Protein AF-A0A453E7N1-F1 (afdb_monomer_lite)

Structure (mmCIF, N/CA/C/O backbone):
data_AF-A0A453E7N1-F1
#
_entry.id   AF-A0A453E7N1-F1
#
loop_
_atom_site.group_PDB
_atom_site.id
_atom_site.type_symbol
_atom_site.label_atom_id
_atom_site.label_alt_id
_atom_site.label_comp_id
_atom_site.label_asym_id
_atom_site.label_entity_id
_atom_site.label_seq_id
_atom_site.pdbx_PDB_ins_code
_atom_site.Cartn_x
_atom_site.Cartn_y
_atom_site.Cartn_z
_atom_site.occupancy
_atom_site.B_iso_or_equiv
_atom_site.auth_seq_id
_atom_site.auth_comp_id
_atom_site.auth_asym_id
_atom_site.auth_atom_id
_atom_site.pdbx_PDB_model_num
ATOM 1 N N . MET A 1 1 ? -16.397 9.598 -12.034 1.00 58.97 1 MET A N 1
ATOM 2 C CA . MET A 1 1 ? -16.211 9.119 -10.648 1.00 58.97 1 MET A CA 1
ATOM 3 C C . MET A 1 1 ? -14.810 9.488 -10.179 1.00 58.97 1 MET A C 1
ATOM 5 O O . MET A 1 1 ? -13.861 9.262 -10.921 1.00 58.97 1 MET A O 1
ATOM 9 N N . LEU A 1 2 ? -14.670 10.130 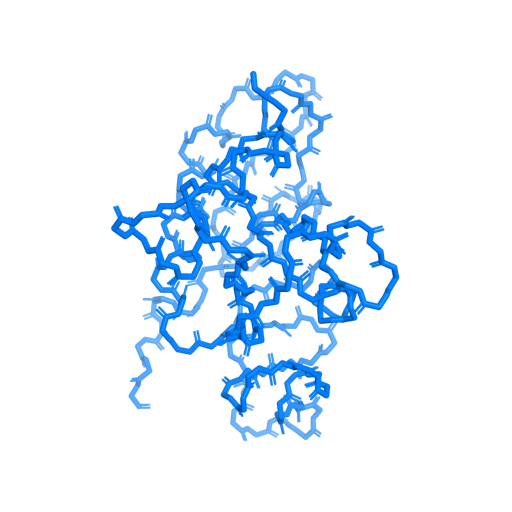-9.016 1.00 87.69 2 LEU A N 1
ATOM 10 C CA . LEU A 1 2 ? -13.357 10.443 -8.435 1.00 87.69 2 LEU A CA 1
ATOM 11 C C . LEU A 1 2 ? -12.747 9.162 -7.842 1.00 87.69 2 LEU A C 1
ATOM 13 O O . LEU A 1 2 ? -13.486 8.343 -7.309 1.00 87.69 2 LEU A O 1
ATOM 17 N N . VAL A 1 3 ? -11.416 9.004 -7.897 1.00 92.06 3 VAL A N 1
ATOM 18 C CA . VAL A 1 3 ? -10.707 7.806 -7.381 1.00 92.06 3 VAL A CA 1
ATOM 19 C C . VAL A 1 3 ? -11.134 7.457 -5.953 1.00 92.06 3 VAL A C 1
ATOM 21 O O . VAL A 1 3 ? -11.360 6.297 -5.654 1.00 92.06 3 VAL A O 1
ATOM 24 N N . TRP A 1 4 ? -11.301 8.456 -5.085 1.00 94.62 4 TRP A N 1
ATOM 25 C CA . TRP A 1 4 ? -11.750 8.249 -3.707 1.00 94.62 4 TRP A CA 1
ATOM 26 C C . TRP A 1 4 ? -13.118 7.579 -3.599 1.00 94.62 4 TRP A C 1
ATOM 28 O O . TRP A 1 4 ? -13.277 6.675 -2.790 1.00 94.62 4 TRP A O 1
ATOM 38 N N . GLU A 1 5 ? -14.082 7.994 -4.419 1.00 95.50 5 GLU A N 1
ATOM 39 C CA . GLU A 1 5 ? -15.422 7.403 -4.400 1.00 95.50 5 GLU A CA 1
ATOM 40 C C . GLU A 1 5 ? -15.390 5.970 -4.925 1.00 95.50 5 GLU A C 1
ATOM 42 O O . GLU A 1 5 ? -16.024 5.096 -4.350 1.00 95.50 5 GLU A O 1
ATOM 47 N N . ALA A 1 6 ? -14.564 5.698 -5.939 1.00 96.00 6 ALA A N 1
ATOM 48 C CA . ALA A 1 6 ? -14.379 4.338 -6.427 1.00 96.00 6 ALA A CA 1
ATOM 49 C C . ALA A 1 6 ? -13.796 3.413 -5.346 1.00 96.00 6 ALA A C 1
ATOM 51 O O . ALA A 1 6 ? -14.310 2.320 -5.154 1.00 96.00 6 ALA A O 1
ATOM 52 N N . LEU A 1 7 ? -12.778 3.858 -4.599 1.00 97.00 7 LEU A N 1
ATOM 53 C CA . LEU A 1 7 ? -12.197 3.063 -3.507 1.00 97.00 7 LEU A CA 1
ATOM 54 C C . LEU A 1 7 ? -13.208 2.794 -2.391 1.00 97.00 7 LEU A C 1
ATOM 56 O O . LEU A 1 7 ? -13.271 1.688 -1.874 1.00 97.00 7 LEU A O 1
ATOM 60 N N . LYS A 1 8 ? -14.048 3.776 -2.047 1.00 97.19 8 LYS A N 1
ATOM 61 C CA . LYS A 1 8 ? -15.108 3.581 -1.047 1.00 97.19 8 LYS A CA 1
ATOM 62 C C . LYS A 1 8 ? -16.114 2.498 -1.447 1.00 97.19 8 LYS A C 1
ATOM 64 O O . LYS A 1 8 ? -16.768 1.955 -0.566 1.00 97.19 8 LYS A O 1
ATOM 69 N N . ILE A 1 9 ? -16.263 2.209 -2.737 1.00 97.38 9 ILE A N 1
ATOM 70 C CA . ILE A 1 9 ? -17.149 1.153 -3.234 1.00 97.38 9 ILE A CA 1
ATOM 71 C C . ILE A 1 9 ? -16.388 -0.165 -3.399 1.00 97.38 9 ILE A C 1
ATOM 73 O O . ILE A 1 9 ? -16.815 -1.185 -2.875 1.00 97.38 9 ILE A O 1
ATOM 77 N N . LEU A 1 10 ? -15.245 -0.146 -4.088 1.00 96.19 10 LEU A N 1
ATOM 78 C CA . LEU A 1 10 ? -14.474 -1.347 -4.435 1.00 96.19 10 LEU A CA 1
ATOM 79 C C . LEU A 1 10 ? -13.805 -2.022 -3.235 1.00 96.19 10 LEU A C 1
ATOM 81 O O . LEU A 1 10 ? -13.545 -3.221 -3.278 1.00 96.19 10 LEU A O 1
ATOM 85 N N . ASP A 1 11 ? -13.500 -1.252 -2.195 1.00 97.69 11 ASP A N 1
ATOM 86 C CA . ASP A 1 11 ? -12.852 -1.727 -0.974 1.00 97.69 11 ASP A CA 1
ATOM 87 C C . ASP A 1 11 ? -13.789 -1.654 0.236 1.00 97.69 11 ASP A C 1
ATOM 89 O O . ASP A 1 11 ? -13.326 -1.645 1.374 1.00 97.69 11 ASP A O 1
ATOM 93 N N . ALA A 1 12 ? -15.104 -1.559 0.014 1.00 98.12 12 ALA A N 1
ATOM 94 C CA . ALA A 1 12 ? -16.083 -1.543 1.092 1.00 98.12 12 ALA A CA 1
ATOM 95 C C . ALA A 1 12 ? -15.956 -2.789 1.987 1.00 98.12 12 ALA A C 1
ATOM 97 O O . ALA A 1 12 ? -15.768 -3.900 1.497 1.00 98.12 12 ALA A O 1
ATOM 98 N N . ALA A 1 13 ? -16.083 -2.599 3.304 1.00 97.25 13 ALA A N 1
ATOM 99 C CA . ALA A 1 13 ? -16.052 -3.702 4.267 1.00 97.25 13 ALA A CA 1
ATOM 100 C C . ALA A 1 13 ? -17.194 -4.715 4.061 1.00 97.25 13 ALA A C 1
ATOM 102 O O . ALA A 1 13 ? -16.974 -5.915 4.204 1.00 97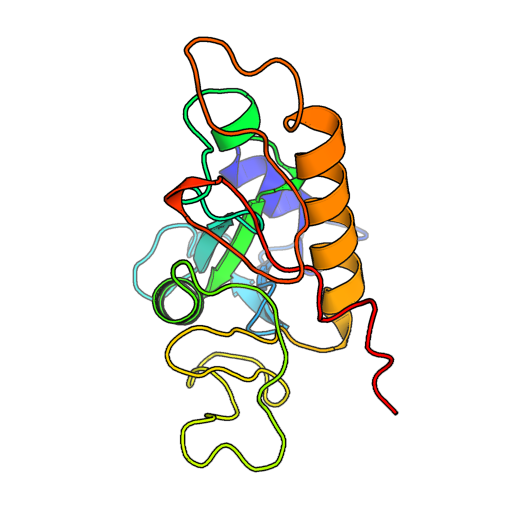.25 13 ALA A O 1
ATOM 103 N N . ASP A 1 14 ? -18.382 -4.239 3.679 1.00 96.75 14 ASP A N 1
ATOM 104 C CA . ASP A 1 14 ? -19.455 -5.072 3.129 1.00 96.75 14 ASP A CA 1
ATOM 105 C C . ASP A 1 14 ? -19.388 -5.022 1.596 1.00 96.75 14 ASP A C 1
ATOM 107 O O . ASP A 1 14 ? -19.764 -4.021 0.979 1.00 96.75 14 ASP A O 1
ATOM 111 N N . ALA A 1 15 ? -18.869 -6.092 0.993 1.00 93.31 15 ALA A N 1
ATOM 112 C CA . ALA A 1 15 ? -18.733 -6.213 -0.456 1.00 93.31 15 ALA A CA 1
ATOM 113 C C . ALA A 1 15 ? -20.068 -6.501 -1.168 1.00 93.31 15 ALA A C 1
ATOM 115 O O . ALA A 1 15 ? -20.183 -6.210 -2.360 1.00 93.31 15 ALA A O 1
ATOM 116 N N . ASP A 1 16 ? -21.068 -7.032 -0.457 1.00 96.75 16 ASP A N 1
ATOM 117 C CA . ASP A 1 16 ? -22.394 -7.323 -1.012 1.00 96.75 16 ASP A CA 1
ATOM 118 C C . ASP A 1 16 ? -23.258 -6.050 -1.060 1.00 96.75 16 ASP A C 1
ATOM 120 O O . ASP A 1 16 ? -24.062 -5.867 -1.977 1.00 96.75 16 ASP A O 1
ATOM 124 N N . HIS A 1 17 ? -23.042 -5.122 -0.118 1.00 95.81 17 HIS A N 1
ATOM 125 C CA . HIS A 1 17 ? -23.736 -3.829 -0.046 1.00 95.81 17 HIS A CA 1
ATOM 126 C C . HIS A 1 17 ? -22.758 -2.643 0.077 1.00 95.81 17 HIS A C 1
ATOM 128 O O . HIS A 1 17 ? -22.792 -1.882 1.053 1.00 95.81 17 HIS A O 1
ATOM 134 N N . PRO A 1 18 ? -21.910 -2.401 -0.938 1.00 95.88 18 PRO A N 1
ATOM 135 C CA . PRO A 1 18 ? -20.794 -1.461 -0.830 1.00 95.88 18 PRO A CA 1
ATOM 136 C C . PRO A 1 18 ? -21.224 -0.001 -0.643 1.00 95.88 18 PRO A C 1
ATOM 138 O O . PRO A 1 18 ? -20.530 0.770 0.022 1.00 95.88 18 PRO A O 1
ATOM 141 N N . GLU A 1 19 ? -22.381 0.381 -1.188 1.00 94.62 19 GLU A N 1
ATOM 142 C CA . GLU A 1 19 ? -22.991 1.710 -1.022 1.00 94.62 19 GLU A CA 1
ATOM 143 C C . GLU A 1 19 ? -23.483 1.939 0.419 1.00 94.62 19 GLU A C 1
ATOM 145 O O . GLU A 1 19 ? -23.394 3.052 0.936 1.00 94.62 19 GLU A O 1
ATOM 150 N N . ALA A 1 20 ? -23.964 0.881 1.086 1.00 94.81 20 ALA A N 1
ATOM 151 C CA . ALA A 1 20 ? -24.470 0.941 2.457 1.00 94.81 20 ALA A CA 1
ATOM 152 C C . ALA A 1 20 ? -23.350 0.841 3.506 1.00 94.81 20 ALA A C 1
ATOM 154 O O . ALA A 1 20 ? -23.506 1.347 4.618 1.00 94.81 20 ALA A O 1
ATOM 155 N N . SER A 1 21 ? -22.212 0.230 3.156 1.00 96.62 21 SER A N 1
ATOM 156 C CA . SER A 1 21 ? -21.042 0.158 4.033 1.00 96.62 21 SER A CA 1
ATOM 157 C C . SER A 1 21 ? -20.549 1.556 4.420 1.00 96.62 21 SER A C 1
ATOM 159 O O . SER A 1 21 ? -20.335 2.416 3.561 1.00 96.62 21 SER A O 1
ATOM 161 N N . SER A 1 22 ? -20.282 1.785 5.704 1.00 97.75 22 SER A N 1
ATOM 162 C CA . SER A 1 22 ? -19.654 3.018 6.199 1.00 97.75 22 SER A CA 1
ATOM 163 C C . SER A 1 22 ? -18.123 2.939 6.231 1.00 97.75 22 SER A C 1
ATOM 165 O O . SER A 1 22 ? -17.466 3.954 6.480 1.00 97.75 22 SER A O 1
ATOM 167 N N . GLU A 1 23 ? -17.549 1.772 5.932 1.00 98.56 23 GLU A N 1
ATOM 168 C CA . GLU A 1 23 ? -16.130 1.462 6.107 1.00 98.56 23 GLU A CA 1
ATOM 169 C C . GLU A 1 23 ? -15.489 0.895 4.834 1.00 98.56 23 GLU A C 1
ATOM 171 O O . GLU A 1 23 ? -16.177 0.387 3.940 1.00 98.56 23 GLU A O 1
ATOM 176 N N . VAL A 1 24 ? -14.160 0.986 4.769 1.00 98.50 24 VAL A N 1
ATOM 177 C CA . VAL A 1 24 ? -13.306 0.311 3.781 1.00 98.50 24 VAL A CA 1
ATOM 178 C C . VAL A 1 24 ? -12.305 -0.608 4.473 1.00 98.50 24 VAL A C 1
ATOM 180 O O . VAL A 1 24 ? -11.939 -0.348 5.617 1.00 98.50 24 VAL A O 1
ATOM 183 N N . ILE A 1 25 ? -11.826 -1.641 3.779 1.00 98.44 25 ILE A N 1
ATOM 184 C CA . ILE A 1 25 ? -10.740 -2.506 4.254 1.00 98.44 25 ILE A CA 1
ATOM 185 C C . ILE A 1 25 ? -9.399 -1.984 3.747 1.00 98.44 25 ILE A C 1
ATOM 187 O O . ILE A 1 25 ? -9.140 -1.957 2.548 1.00 98.44 25 ILE A O 1
ATOM 191 N N . GLU A 1 26 ? -8.512 -1.604 4.660 1.00 98.56 26 GLU A N 1
ATOM 192 C CA . GLU A 1 26 ? -7.154 -1.169 4.324 1.00 98.56 26 GLU A CA 1
ATOM 193 C C . GLU A 1 26 ? -6.261 -2.349 3.899 1.00 98.56 26 GLU A C 1
ATOM 195 O O . GLU A 1 26 ? -6.171 -3.375 4.579 1.00 98.56 26 GLU A O 1
ATOM 200 N N . ILE A 1 27 ? -5.507 -2.194 2.808 1.00 98.56 27 ILE A N 1
ATOM 201 C CA . ILE A 1 27 ? -4.759 -3.304 2.198 1.00 98.56 27 ILE A CA 1
ATOM 202 C C . ILE A 1 27 ? -3.650 -3.889 3.088 1.00 98.56 27 ILE A C 1
ATOM 204 O O . ILE A 1 27 ? -3.395 -5.087 3.030 1.00 98.56 27 ILE A O 1
ATOM 208 N N . TYR A 1 28 ? -2.990 -3.087 3.927 1.00 98.44 28 TYR A N 1
ATOM 209 C CA . TYR A 1 28 ? -1.850 -3.558 4.732 1.00 98.44 28 TYR A CA 1
ATOM 210 C C . TYR A 1 28 ? -2.157 -3.759 6.217 1.00 98.44 28 TYR A C 1
ATOM 212 O O . TYR A 1 28 ? -1.525 -4.601 6.852 1.00 98.44 28 TYR A O 1
ATOM 220 N N . SER A 1 29 ? -3.094 -2.995 6.785 1.00 98.12 29 SER A N 1
ATOM 221 C CA . SER A 1 29 ? -3.540 -3.187 8.173 1.00 98.12 29 SER A CA 1
ATOM 222 C C . SER A 1 29 ? -4.624 -4.261 8.271 1.00 98.12 29 SER A C 1
ATOM 224 O O . SER A 1 29 ? -4.737 -4.920 9.300 1.00 98.12 29 SER A O 1
ATOM 226 N N . GLN A 1 30 ? -5.396 -4.444 7.190 1.00 97.94 30 GLN A N 1
ATOM 227 C CA . GLN A 1 30 ? -6.493 -5.406 7.084 1.00 97.94 30 GLN A CA 1
ATOM 228 C C . GLN A 1 30 ? -7.611 -5.136 8.093 1.00 97.94 30 GLN A C 1
ATOM 230 O O . GLN A 1 30 ? -8.328 -6.038 8.520 1.00 97.94 30 GLN A O 1
ATOM 235 N N . ARG A 1 31 ? -7.762 -3.860 8.458 1.00 97.69 31 ARG A N 1
ATOM 236 C CA . ARG A 1 31 ? -8.821 -3.355 9.327 1.00 97.69 31 ARG A CA 1
ATOM 237 C C . ARG A 1 31 ? -9.897 -2.666 8.499 1.00 97.69 31 ARG A C 1
ATOM 239 O O . ARG A 1 31 ? -9.590 -2.015 7.498 1.00 97.69 31 ARG A O 1
ATOM 246 N N . ALA A 1 32 ? -11.135 -2.776 8.970 1.00 98.12 32 ALA A N 1
ATOM 247 C CA . ALA A 1 32 ? -12.213 -1.894 8.558 1.00 98.12 32 ALA A CA 1
ATOM 248 C C . ALA A 1 32 ? -11.999 -0.513 9.188 1.00 98.12 32 ALA A C 1
ATOM 250 O O . ALA A 1 32 ? -11.734 -0.405 10.387 1.00 98.12 32 ALA A O 1
ATOM 251 N N . VAL A 1 33 ? -12.058 0.530 8.364 1.00 98.12 33 VAL A N 1
ATOM 252 C CA . VAL A 1 33 ? -11.917 1.921 8.800 1.00 98.12 33 VAL A CA 1
ATOM 253 C C . VAL A 1 33 ? -12.993 2.799 8.169 1.00 98.12 33 VAL A C 1
ATOM 255 O O . VAL A 1 33 ? -13.346 2.595 7.002 1.00 98.12 33 VAL A O 1
ATOM 258 N N . PRO A 1 34 ? -13.500 3.826 8.874 1.00 98.25 34 PRO A N 1
ATOM 259 C CA . PRO A 1 34 ? -14.544 4.684 8.333 1.00 98.25 34 PRO A CA 1
ATOM 260 C C . PRO A 1 34 ? -14.150 5.374 7.019 1.00 98.25 34 PRO A C 1
ATOM 262 O O . PRO A 1 34 ? -13.097 6.009 6.899 1.00 98.25 34 PRO A O 1
ATOM 265 N N . LYS A 1 35 ? -15.064 5.364 6.041 1.00 97.81 35 LYS A N 1
ATOM 266 C CA . LYS A 1 35 ? -14.935 6.084 4.758 1.00 97.81 35 LYS A CA 1
ATOM 267 C C . LYS A 1 35 ? -14.686 7.582 4.947 1.00 97.81 35 LYS A C 1
ATOM 269 O O . LYS A 1 35 ? -14.052 8.214 4.103 1.00 97.81 35 LYS A O 1
ATOM 274 N N . LEU A 1 36 ? -15.180 8.151 6.050 1.00 97.25 36 LEU A N 1
ATOM 275 C CA . LEU A 1 36 ? -15.035 9.572 6.381 1.00 97.25 36 LEU A CA 1
ATOM 276 C C . LEU A 1 36 ? -13.592 9.973 6.742 1.00 97.25 36 LEU A C 1
ATOM 278 O O . LEU A 1 36 ? -13.261 11.157 6.684 1.00 97.25 36 LEU A O 1
ATOM 282 N N . LEU A 1 37 ? -12.737 9.003 7.087 1.00 98.00 37 LEU A N 1
ATOM 283 C CA . LEU A 1 37 ? -11.326 9.230 7.409 1.00 98.00 37 LEU A CA 1
ATOM 284 C C . LEU A 1 37 ? -10.424 9.279 6.162 1.00 98.00 37 LEU A C 1
ATOM 286 O O . LEU A 1 37 ? -9.210 9.439 6.282 1.00 98.00 37 LEU A O 1
ATOM 290 N N . ALA A 1 38 ? -11.000 9.192 4.959 1.00 97.69 38 ALA A N 1
ATOM 291 C CA . ALA A 1 38 ? -10.271 9.316 3.703 1.00 97.69 38 ALA A CA 1
ATOM 292 C C . ALA A 1 38 ? -9.456 10.622 3.639 1.00 97.69 38 ALA A C 1
ATOM 294 O O . ALA A 1 38 ? -9.998 11.726 3.733 1.00 97.69 38 ALA A O 1
ATOM 295 N N . GLY A 1 39 ? -8.144 10.499 3.443 1.00 96.62 39 GLY A N 1
ATOM 296 C CA . GLY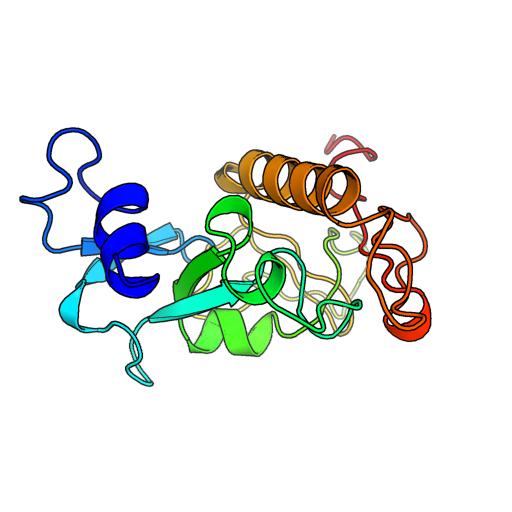 A 1 39 ? -7.210 11.620 3.327 1.00 96.62 39 GLY A CA 1
ATOM 297 C C . GLY A 1 39 ? -6.894 12.337 4.642 1.00 96.62 39 GLY A C 1
ATOM 298 O O . GLY A 1 39 ? -6.231 13.376 4.603 1.00 96.62 39 GLY A O 1
ATOM 299 N N . LYS A 1 40 ? -7.352 11.824 5.790 1.00 96.50 40 LYS A N 1
ATOM 300 C CA . LYS A 1 40 ? -7.012 12.364 7.112 1.00 96.50 40 LYS A CA 1
ATOM 301 C C . LYS A 1 40 ? -5.644 11.837 7.582 1.00 96.50 40 LYS A C 1
ATOM 303 O O . LYS A 1 40 ? -5.293 10.712 7.227 1.00 96.50 40 LYS A O 1
ATOM 308 N N . PRO A 1 41 ? -4.869 12.614 8.367 1.00 91.88 41 PRO A N 1
ATOM 309 C CA . PRO A 1 41 ? -3.561 12.177 8.870 1.00 91.88 41 PRO A CA 1
ATOM 310 C C . PRO A 1 41 ? -3.604 10.915 9.742 1.00 91.88 41 PRO A C 1
ATOM 312 O O . PRO A 1 41 ? -2.691 10.104 9.684 1.00 91.88 41 PRO A O 1
ATOM 315 N N . ASP A 1 42 ? -4.663 10.759 10.531 1.00 91.44 42 ASP A N 1
ATOM 316 C CA . ASP A 1 42 ? -4.963 9.621 11.408 1.00 91.44 42 ASP A CA 1
ATOM 317 C C . ASP A 1 42 ? -5.902 8.593 10.751 1.00 91.44 42 ASP A C 1
ATOM 319 O O . ASP A 1 42 ? -6.424 7.701 11.413 1.00 91.44 42 ASP A O 1
ATOM 323 N N . GLY A 1 43 ? -6.147 8.753 9.451 1.00 97.56 43 GLY A N 1
ATOM 324 C CA . GLY A 1 43 ? -7.028 7.907 8.666 1.00 97.56 43 GLY A CA 1
ATOM 325 C C . GLY A 1 43 ? -6.275 7.096 7.625 1.00 97.56 43 GLY A C 1
ATOM 326 O O . GLY A 1 43 ? -5.149 6.643 7.827 1.00 97.56 43 GLY A O 1
ATOM 327 N N . TRP A 1 44 ? -6.904 6.970 6.461 1.00 98.31 44 TRP A N 1
ATOM 328 C CA . TRP A 1 44 ? -6.370 6.210 5.341 1.00 98.31 44 TRP A CA 1
ATOM 329 C C . TRP A 1 44 ? -6.145 7.090 4.122 1.00 98.31 44 TRP A C 1
ATOM 331 O O . TRP A 1 44 ? -6.833 8.088 3.890 1.00 98.31 44 TRP A O 1
ATOM 341 N N . ASN A 1 45 ? -5.176 6.715 3.300 1.00 97.44 45 ASN A N 1
ATOM 342 C CA . ASN A 1 45 ? -4.872 7.387 2.052 1.00 97.44 45 ASN A CA 1
ATOM 343 C C . ASN A 1 45 ? -4.787 6.394 0.883 1.00 97.44 45 ASN A C 1
ATOM 345 O O . ASN A 1 45 ? -5.079 5.207 1.011 1.00 97.44 45 ASN A O 1
ATOM 349 N N . ARG A 1 46 ? -4.467 6.923 -0.299 1.00 96.75 46 ARG A N 1
ATOM 350 C CA . ARG A 1 46 ? -4.330 6.139 -1.528 1.00 96.75 46 ARG A CA 1
ATOM 351 C C . ARG A 1 46 ? -2.920 5.578 -1.601 1.00 96.75 46 ARG A C 1
ATOM 353 O O . ARG A 1 46 ? -1.979 6.345 -1.801 1.00 96.75 46 ARG A O 1
ATOM 360 N N . GLU A 1 47 ? -2.801 4.270 -1.466 1.00 97.31 47 GLU A N 1
ATOM 361 C CA . GLU A 1 47 ? -1.571 3.540 -1.728 1.00 97.31 47 GLU A CA 1
ATOM 362 C C . GLU A 1 47 ? -1.448 3.233 -3.221 1.00 97.31 47 GLU A C 1
ATOM 364 O O . GLU A 1 47 ? -2.411 2.793 -3.844 1.00 97.31 47 GLU A O 1
ATOM 369 N N . HIS A 1 48 ? -0.258 3.450 -3.779 1.00 95.94 48 HIS A N 1
ATOM 370 C CA . HIS A 1 48 ? 0.109 3.050 -5.136 1.00 95.94 48 HIS A CA 1
ATOM 371 C C . HIS A 1 48 ? 0.909 1.750 -5.067 1.00 95.94 48 HIS A C 1
ATOM 373 O O . HIS A 1 48 ? 2.093 1.768 -4.717 1.00 95.94 48 HIS A O 1
ATOM 379 N N . LEU A 1 49 ? 0.289 0.625 -5.432 1.00 96.00 49 LEU A N 1
ATOM 380 C CA . LEU A 1 49 ? 0.925 -0.694 -5.319 1.00 96.00 49 LEU A CA 1
ATOM 381 C C . LEU A 1 49 ? 2.201 -0.775 -6.154 1.00 96.00 49 LEU A C 1
ATOM 383 O O . LEU A 1 49 ? 3.259 -1.126 -5.644 1.00 96.00 49 LEU A O 1
ATOM 387 N N . TRP A 1 50 ? 2.155 -0.313 -7.395 1.00 93.88 50 TRP A N 1
ATOM 388 C CA . TRP A 1 50 ? 3.333 0.107 -8.137 1.00 93.88 50 TRP A CA 1
ATOM 389 C C . TRP A 1 50 ? 3.734 1.519 -7.691 1.00 93.88 50 TRP A C 1
ATOM 391 O O . TRP A 1 50 ? 3.026 2.477 -8.035 1.00 93.88 50 TRP A O 1
ATOM 401 N N . PRO A 1 51 ? 4.847 1.708 -6.955 1.00 92.06 51 PRO A N 1
ATOM 402 C CA . PRO A 1 51 ? 5.167 3.013 -6.401 1.00 92.06 51 PRO A CA 1
ATOM 403 C C . PRO A 1 51 ? 5.486 4.013 -7.509 1.00 92.06 51 PRO A C 1
ATOM 405 O O . PRO A 1 51 ? 6.201 3.720 -8.470 1.00 92.06 51 PRO A O 1
ATOM 408 N N . ARG A 1 52 ? 5.010 5.249 -7.345 1.00 89.56 52 ARG A N 1
ATOM 409 C CA . ARG A 1 52 ? 5.163 6.302 -8.361 1.00 89.56 52 ARG A CA 1
ATOM 410 C C . ARG A 1 52 ? 6.613 6.578 -8.750 1.00 89.56 52 ARG A C 1
ATOM 412 O O . ARG A 1 52 ? 6.881 6.911 -9.901 1.00 89.56 52 ARG A O 1
ATOM 419 N N . SER A 1 53 ? 7.540 6.426 -7.805 1.00 88.62 53 SER A N 1
ATOM 420 C CA . SER A 1 53 ? 8.972 6.626 -8.041 1.00 88.62 53 SER A CA 1
ATOM 421 C C . SER A 1 53 ? 9.549 5.668 -9.085 1.00 88.62 53 SER A C 1
ATOM 423 O O . SER A 1 53 ? 10.532 6.019 -9.724 1.00 88.62 53 SER A O 1
ATOM 425 N N . TYR A 1 54 ? 8.930 4.506 -9.311 1.00 88.00 54 TYR A N 1
ATOM 426 C CA . TYR A 1 54 ? 9.362 3.517 -10.304 1.00 88.00 54 TYR A CA 1
ATOM 427 C C . TYR A 1 54 ? 8.761 3.809 -11.680 1.00 88.00 54 TYR A C 1
ATOM 429 O O . TYR A 1 54 ? 8.207 2.929 -12.325 1.00 88.00 54 TYR A O 1
ATOM 437 N N . GLY A 1 55 ? 8.834 5.063 -12.128 1.00 84.31 55 GLY A N 1
ATOM 438 C CA . GLY A 1 55 ? 8.524 5.415 -13.514 1.00 84.31 55 GLY A CA 1
ATOM 439 C C . GLY A 1 55 ? 7.075 5.796 -13.828 1.00 84.31 55 GLY A C 1
ATOM 440 O O . GLY A 1 55 ? 6.792 6.082 -14.987 1.00 84.31 55 GLY A O 1
ATOM 441 N N . LEU A 1 56 ? 6.157 5.891 -12.854 1.00 84.81 56 LEU A N 1
ATOM 442 C CA . LEU A 1 56 ? 4.798 6.387 -13.134 1.00 84.81 56 LEU A CA 1
ATOM 443 C C . LEU A 1 56 ? 4.796 7.916 -13.260 1.00 84.81 56 LEU A C 1
ATOM 445 O O . LEU A 1 56 ? 4.812 8.637 -12.260 1.00 84.81 56 LEU A O 1
ATOM 449 N N . LYS A 1 57 ? 4.757 8.426 -14.497 1.00 77.75 57 LYS A N 1
ATOM 450 C CA . LYS A 1 57 ? 4.893 9.871 -14.761 1.00 77.75 57 LYS A CA 1
ATOM 451 C C . LYS A 1 57 ? 3.597 10.598 -15.127 1.00 77.75 57 LYS A C 1
ATOM 453 O O . LYS A 1 57 ? 3.505 11.800 -14.886 1.00 77.75 57 LYS A O 1
ATOM 458 N N . ARG A 1 58 ? 2.601 9.932 -15.722 1.00 76.56 58 ARG A N 1
ATOM 459 C CA . ARG A 1 58 ? 1.400 10.599 -16.269 1.00 76.56 58 ARG A CA 1
ATOM 460 C C . ARG A 1 58 ? 0.121 9.795 -16.060 1.00 76.56 58 ARG A C 1
ATOM 462 O O . ARG A 1 58 ? 0.147 8.618 -15.732 1.00 76.56 58 ARG A O 1
ATOM 469 N N . ARG A 1 59 ? -1.026 10.449 -16.253 1.00 78.75 59 ARG A N 1
ATOM 470 C CA . ARG A 1 59 ? -2.306 9.745 -16.405 1.00 78.75 59 ARG A CA 1
ATOM 471 C C . ARG A 1 59 ? -2.304 8.945 -17.723 1.00 78.75 59 ARG A C 1
ATOM 473 O O . ARG A 1 59 ? -1.675 9.404 -18.676 1.00 78.75 59 ARG A O 1
ATOM 480 N N . PRO A 1 60 ? -2.996 7.793 -17.788 1.00 84.56 60 PRO A N 1
ATOM 481 C CA . PRO A 1 60 ? -3.902 7.266 -16.761 1.00 84.56 60 PRO A CA 1
ATOM 482 C C . PRO A 1 60 ? -3.220 6.497 -15.615 1.00 84.56 60 PRO A C 1
ATOM 484 O O . PRO A 1 60 ? -3.836 6.370 -14.561 1.00 84.56 60 PRO A O 1
ATOM 487 N N . SER A 1 61 ? -1.945 6.105 -15.740 1.00 84.19 61 SER A N 1
ATOM 488 C CA . SER A 1 61 ? -1.273 5.197 -14.788 1.00 84.19 61 SER A CA 1
ATOM 489 C C . SER A 1 61 ? -1.202 5.702 -13.338 1.00 84.19 61 SER A C 1
ATOM 491 O O . SER A 1 61 ? -1.245 4.914 -12.397 1.00 84.19 61 SER A O 1
ATOM 493 N N . LEU A 1 62 ? -1.163 7.022 -13.128 1.00 87.19 62 LEU A N 1
ATOM 494 C CA . LEU A 1 62 ? -1.197 7.631 -11.788 1.00 87.19 62 LEU A CA 1
ATOM 495 C C . LEU A 1 62 ? -2.541 7.494 -11.053 1.00 87.19 62 LEU A C 1
ATOM 497 O O . LEU A 1 62 ? -2.595 7.700 -9.839 1.00 87.19 62 LEU A O 1
ATOM 501 N N . THR A 1 63 ? -3.624 7.241 -11.781 1.00 91.12 63 THR A N 1
ATOM 502 C CA . THR A 1 63 ? -5.001 7.227 -11.261 1.00 91.12 63 THR A CA 1
ATOM 503 C C . THR A 1 63 ? -5.739 5.928 -11.578 1.00 91.12 63 THR A C 1
ATOM 505 O O . THR A 1 63 ? -6.950 5.873 -11.387 1.00 91.12 63 THR A O 1
ATOM 508 N N . ASP A 1 64 ? -5.032 4.918 -12.084 1.00 93.50 64 ASP A N 1
ATOM 509 C CA . ASP A 1 64 ? -5.603 3.620 -12.428 1.00 93.50 64 ASP A CA 1
ATOM 510 C C . ASP A 1 64 ? -6.006 2.859 -11.157 1.00 93.50 64 ASP A C 1
ATOM 512 O O . ASP A 1 64 ? -5.187 2.654 -10.260 1.00 93.50 64 ASP A O 1
ATOM 516 N N . LEU A 1 65 ? -7.277 2.463 -11.072 1.00 95.44 65 LEU A N 1
ATOM 517 C CA . LEU A 1 65 ? -7.842 1.800 -9.896 1.00 95.44 65 LEU A CA 1
ATOM 518 C C . LEU A 1 65 ? -7.269 0.399 -9.676 1.00 95.44 65 LEU A C 1
ATOM 520 O O . LEU A 1 65 ? -7.235 -0.052 -8.538 1.00 95.44 65 LEU A O 1
ATOM 524 N N . HIS A 1 66 ? -6.722 -0.251 -10.707 1.00 94.94 66 HIS A N 1
ATOM 525 C CA . HIS A 1 66 ? -5.994 -1.510 -10.525 1.00 94.94 66 HIS A CA 1
ATOM 526 C C . HIS A 1 66 ? -4.693 -1.339 -9.732 1.00 94.94 66 HIS A C 1
ATOM 528 O O . HIS A 1 66 ? -4.131 -2.326 -9.260 1.00 94.94 66 HIS A O 1
ATOM 534 N N . ASN A 1 67 ? -4.209 -0.105 -9.574 1.00 95.69 67 ASN A N 1
ATOM 535 C CA . ASN A 1 67 ? -2.971 0.214 -8.871 1.00 95.69 67 ASN A CA 1
ATOM 536 C C . ASN A 1 67 ? -3.184 0.965 -7.552 1.00 95.69 67 ASN A C 1
ATOM 538 O O . ASN A 1 67 ? -2.203 1.320 -6.897 1.00 95.69 67 ASN A O 1
ATOM 542 N N . ILE A 1 68 ? -4.431 1.274 -7.189 1.00 97.12 68 ILE A N 1
ATOM 543 C CA . ILE A 1 68 ? -4.730 2.122 -6.037 1.00 97.12 68 ILE A CA 1
ATOM 544 C C . ILE A 1 68 ? -5.585 1.361 -5.040 1.00 97.12 68 ILE A C 1
ATOM 546 O O . ILE A 1 68 ? -6.626 0.827 -5.403 1.00 97.12 68 ILE A O 1
ATOM 550 N N . ARG A 1 69 ? -5.160 1.356 -3.775 1.00 98.06 69 ARG A N 1
ATOM 551 C CA . ARG A 1 69 ? -5.900 0.739 -2.667 1.00 98.06 69 ARG A CA 1
ATOM 552 C C . ARG A 1 69 ? -5.923 1.664 -1.447 1.00 98.06 69 ARG A C 1
ATOM 554 O O . ARG A 1 69 ? -5.031 2.508 -1.319 1.00 98.06 69 ARG A O 1
ATOM 561 N N . PRO A 1 70 ? -6.932 1.567 -0.568 1.00 98.31 70 PRO A N 1
ATOM 562 C CA . PRO A 1 70 ? -6.906 2.252 0.718 1.00 98.31 70 PRO A CA 1
ATOM 563 C C . PRO A 1 70 ? -5.821 1.643 1.615 1.00 98.31 70 PRO A C 1
ATOM 565 O O . PRO A 1 70 ? -5.698 0.424 1.718 1.00 98.31 70 PRO A O 1
ATOM 568 N N . ALA A 1 71 ? -5.037 2.480 2.282 1.00 98.56 71 ALA A N 1
ATOM 569 C CA . ALA A 1 71 ? -4.071 2.051 3.288 1.00 98.56 71 ALA A CA 1
ATOM 570 C C . ALA A 1 71 ? -4.040 3.049 4.443 1.00 98.56 71 ALA A C 1
ATOM 572 O O . ALA A 1 71 ? -4.161 4.252 4.204 1.00 98.56 71 ALA A O 1
ATOM 573 N N . ASP A 1 72 ? -3.821 2.557 5.662 1.00 98.69 72 ASP A N 1
ATOM 574 C CA . ASP A 1 72 ? -3.526 3.403 6.822 1.00 98.69 72 ASP A CA 1
ATOM 575 C C . ASP A 1 72 ? -2.395 4.379 6.463 1.00 98.69 72 ASP A C 1
ATOM 577 O O . ASP A 1 72 ? -1.388 3.989 5.856 1.00 98.69 72 ASP A O 1
ATOM 581 N N . ALA A 1 73 ? -2.570 5.659 6.790 1.00 98.38 73 ALA A N 1
ATOM 582 C CA . ALA A 1 73 ? -1.650 6.704 6.362 1.00 98.38 73 ALA A CA 1
ATOM 583 C C . ALA A 1 73 ? -0.219 6.504 6.902 1.00 98.38 73 ALA A C 1
ATOM 585 O O . ALA A 1 73 ? 0.747 6.781 6.180 1.00 98.38 73 ALA A O 1
ATOM 586 N N . ASN A 1 74 ? -0.070 5.978 8.124 1.00 97.94 74 ASN A N 1
ATOM 587 C CA . ASN A 1 74 ? 1.226 5.689 8.740 1.00 97.94 74 ASN A CA 1
ATOM 588 C C . ASN A 1 74 ? 1.865 4.450 8.118 1.00 97.94 74 ASN A C 1
ATOM 590 O O . ASN A 1 74 ? 3.061 4.455 7.811 1.00 97.94 74 ASN A O 1
ATOM 594 N N . VAL A 1 75 ? 1.067 3.408 7.873 1.00 98.25 75 VAL A N 1
ATOM 595 C CA . VAL A 1 75 ? 1.543 2.184 7.216 1.00 98.25 75 VAL A CA 1
ATOM 596 C C . VAL A 1 75 ? 1.994 2.482 5.787 1.00 98.25 75 VAL A C 1
ATOM 598 O O . VAL A 1 75 ? 3.076 2.050 5.391 1.00 98.25 75 VAL A O 1
ATOM 601 N N . ASN A 1 76 ? 1.230 3.278 5.034 1.00 98.19 76 ASN A N 1
ATOM 602 C CA . ASN A 1 76 ? 1.609 3.698 3.686 1.00 98.19 76 ASN A CA 1
ATOM 603 C C . ASN A 1 76 ? 2.908 4.525 3.697 1.00 98.19 76 ASN A C 1
ATOM 605 O O . ASN A 1 76 ? 3.834 4.257 2.932 1.00 98.19 76 ASN A O 1
ATOM 609 N N . SER A 1 77 ? 3.030 5.476 4.628 1.00 97.06 77 SER A N 1
ATOM 610 C CA . SER A 1 77 ? 4.268 6.244 4.812 1.00 97.06 77 SER A CA 1
ATOM 611 C C . SER A 1 77 ? 5.475 5.337 5.110 1.00 97.06 77 SER A C 1
ATOM 613 O O . SER A 1 77 ? 6.531 5.487 4.496 1.00 97.06 77 SER A O 1
ATOM 615 N N . SER A 1 78 ? 5.305 4.338 5.989 1.00 96.69 78 SER A N 1
ATOM 616 C CA . SER A 1 78 ? 6.341 3.346 6.325 1.00 96.69 78 SER A CA 1
ATOM 617 C C . SER A 1 78 ? 6.720 2.444 5.143 1.00 96.69 78 SER A C 1
ATOM 619 O O . SER A 1 78 ? 7.898 2.106 4.968 1.00 96.69 78 SER A O 1
ATOM 621 N N . ARG A 1 79 ? 5.740 2.056 4.316 1.00 96.88 79 ARG A N 1
ATOM 622 C CA . ARG A 1 79 ? 5.961 1.288 3.083 1.00 96.88 79 ARG A CA 1
ATOM 623 C C . ARG A 1 79 ? 6.785 2.103 2.091 1.00 96.88 79 ARG A C 1
ATOM 625 O O . ARG A 1 79 ? 7.745 1.585 1.518 1.00 96.88 79 ARG A O 1
ATOM 632 N N . GLY A 1 80 ? 6.428 3.372 1.895 1.00 95.81 80 GLY A N 1
ATOM 633 C CA . GLY A 1 80 ? 7.143 4.301 1.028 1.00 95.81 80 GLY A CA 1
ATOM 634 C C . GLY A 1 80 ? 7.294 3.772 -0.401 1.00 95.81 80 GLY A C 1
ATOM 635 O O . GLY A 1 80 ? 6.317 3.528 -1.102 1.00 95.81 80 GLY A O 1
ATOM 636 N N . ASN A 1 81 ? 8.538 3.600 -0.844 1.00 94.06 81 ASN A N 1
ATOM 637 C CA . ASN A 1 81 ? 8.890 3.070 -2.165 1.00 94.06 81 ASN A CA 1
ATOM 638 C C . ASN A 1 81 ? 9.662 1.740 -2.090 1.00 94.06 81 ASN A C 1
ATOM 640 O O . ASN A 1 81 ? 10.363 1.374 -3.039 1.00 94.06 81 ASN A O 1
ATOM 644 N N . LYS A 1 82 ? 9.565 1.036 -0.961 1.00 93.56 82 LYS A N 1
ATOM 645 C CA . LYS A 1 82 ? 10.198 -0.269 -0.776 1.00 93.56 82 LYS A CA 1
ATOM 646 C C . LYS A 1 82 ? 9.652 -1.263 -1.793 1.00 93.56 82 LYS A C 1
ATOM 648 O O . LYS A 1 82 ? 8.457 -1.260 -2.102 1.00 93.56 82 LYS A O 1
ATOM 653 N N . TYR A 1 83 ? 10.533 -2.100 -2.323 1.00 90.56 83 TYR A N 1
ATOM 654 C CA . TYR A 1 83 ? 10.127 -3.142 -3.253 1.00 90.56 83 TYR A CA 1
ATOM 655 C C . TYR A 1 83 ? 9.514 -4.319 -2.495 1.00 90.56 83 TYR A C 1
ATOM 657 O O . TYR A 1 83 ? 9.791 -4.547 -1.315 1.00 90.56 83 TYR A O 1
ATOM 665 N N . TYR A 1 84 ? 8.653 -5.069 -3.175 1.00 92.56 84 TYR A N 1
ATOM 666 C CA . TYR A 1 84 ? 7.994 -6.200 -2.548 1.00 92.56 84 TYR A CA 1
ATOM 667 C C . TYR A 1 84 ? 8.957 -7.370 -2.368 1.00 92.56 84 TYR A C 1
ATOM 669 O O . TYR A 1 84 ? 9.616 -7.804 -3.311 1.00 92.56 84 TYR A O 1
ATOM 677 N N . GLY A 1 85 ? 9.028 -7.887 -1.147 1.00 90.25 85 GLY A N 1
ATOM 678 C CA . GLY A 1 85 ? 9.901 -9.000 -0.801 1.00 90.25 85 GLY A CA 1
ATOM 679 C C . GLY A 1 85 ? 9.829 -9.319 0.684 1.00 90.25 85 GLY A C 1
ATOM 680 O O . GLY A 1 85 ? 9.651 -8.423 1.507 1.00 90.25 85 GLY A O 1
ATOM 681 N N . GLY A 1 86 ? 9.960 -10.603 1.013 1.00 87.38 86 GLY A N 1
ATOM 682 C CA . GLY A 1 86 ? 10.141 -11.048 2.390 1.00 87.38 86 GLY A CA 1
ATOM 683 C C . GLY A 1 86 ? 11.506 -10.626 2.917 1.00 87.38 86 GLY A C 1
ATOM 684 O O . GLY A 1 86 ? 12.467 -10.465 2.153 1.00 87.38 86 GLY A O 1
ATOM 685 N N . CYS A 1 87 ? 11.612 -10.472 4.229 1.00 84.56 87 CYS A N 1
ATOM 686 C CA . CYS A 1 87 ? 12.925 -10.384 4.836 1.00 84.56 87 CYS A CA 1
ATOM 687 C C . CYS A 1 87 ? 13.664 -11.719 4.692 1.00 84.56 87 CYS A C 1
ATOM 689 O O . CYS A 1 87 ? 13.067 -12.793 4.730 1.00 84.56 87 CYS A O 1
ATOM 691 N N . ALA A 1 88 ? 14.995 -11.677 4.602 1.00 77.12 88 ALA A N 1
ATOM 692 C CA . ALA A 1 88 ? 15.777 -12.889 4.827 1.00 77.12 88 ALA A CA 1
ATOM 693 C C . ALA A 1 88 ? 15.585 -13.346 6.283 1.00 77.12 88 ALA A C 1
ATOM 695 O O . ALA A 1 88 ? 15.668 -12.514 7.189 1.00 77.12 88 ALA A O 1
ATOM 696 N N . ALA A 1 89 ? 15.403 -14.650 6.517 1.00 71.19 89 ALA A N 1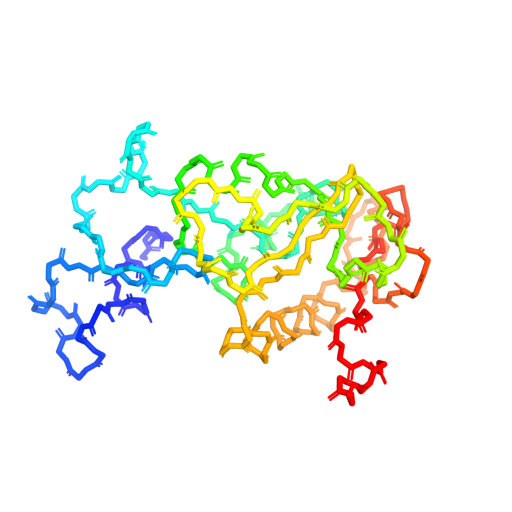
ATOM 697 C CA . ALA A 1 89 ? 15.169 -15.218 7.853 1.00 71.19 89 ALA A CA 1
ATOM 698 C C . ALA A 1 89 ? 16.257 -14.851 8.886 1.00 71.19 89 ALA A C 1
ATOM 700 O O . ALA A 1 89 ? 16.013 -14.833 10.088 1.00 71.19 89 ALA A O 1
ATOM 701 N N . THR A 1 90 ? 17.465 -14.527 8.423 1.00 72.31 90 THR A N 1
ATOM 702 C CA . THR A 1 90 ? 18.617 -14.137 9.249 1.00 72.31 90 THR A CA 1
ATOM 703 C C . THR A 1 90 ? 18.777 -12.620 9.416 1.00 72.31 90 THR A C 1
ATOM 705 O O . THR A 1 90 ? 19.718 -12.159 10.070 1.00 72.31 90 THR A O 1
ATOM 708 N N . SER A 1 91 ? 17.888 -11.812 8.829 1.00 79.19 91 SER A N 1
ATOM 709 C CA . SER A 1 91 ? 17.990 -10.354 8.851 1.00 79.19 91 SER A CA 1
ATOM 710 C C . SER A 1 91 ? 17.626 -9.789 10.223 1.00 79.19 91 SER A 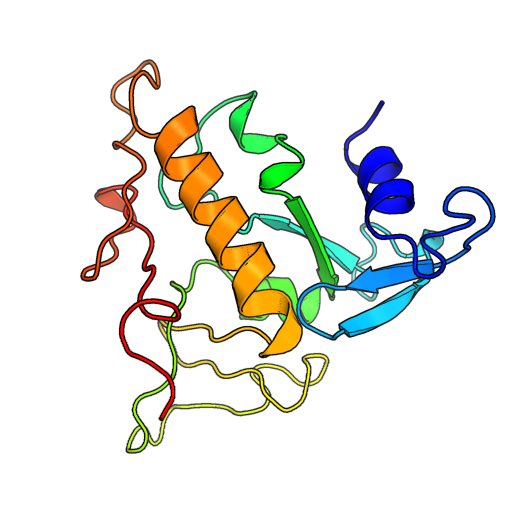C 1
ATOM 712 O O . SER A 1 91 ? 16.457 -9.633 10.565 1.00 79.19 91 SER A O 1
ATOM 714 N N . LYS A 1 92 ? 18.640 -9.364 10.984 1.00 80.88 92 LYS A N 1
ATOM 715 C CA . LYS A 1 92 ? 18.462 -8.638 12.259 1.00 80.88 92 LYS A CA 1
ATOM 716 C C . LYS A 1 92 ? 17.769 -7.277 12.110 1.00 80.88 92 LYS A C 1
ATOM 718 O O . LYS A 1 92 ? 17.396 -6.677 13.109 1.00 80.88 92 LYS A O 1
ATOM 723 N N . LYS A 1 93 ? 17.664 -6.763 10.880 1.00 88.12 93 LYS A N 1
ATOM 724 C CA . LYS A 1 93 ? 17.033 -5.473 10.563 1.00 88.12 93 LYS A CA 1
ATOM 725 C C . LYS A 1 93 ? 15.571 -5.617 10.139 1.00 88.12 93 LYS A C 1
ATOM 727 O O . LYS A 1 93 ? 14.948 -4.607 9.831 1.00 88.12 93 LYS A O 1
ATOM 732 N N . CYS A 1 94 ? 15.052 -6.843 10.081 1.00 91.94 94 CYS A N 1
ATOM 733 C CA . CYS A 1 94 ? 13.659 -7.061 9.745 1.00 91.94 94 CYS A CA 1
ATOM 734 C C . CYS A 1 94 ? 12.751 -6.708 10.924 1.00 91.94 94 CYS A C 1
ATOM 736 O O . CYS A 1 94 ? 12.964 -7.189 12.038 1.00 91.94 94 CYS A O 1
ATOM 738 N N . ALA A 1 95 ? 11.726 -5.904 10.664 1.00 94.19 95 ALA A N 1
ATOM 739 C CA . ALA A 1 95 ? 10.653 -5.619 11.600 1.00 94.19 95 ALA A CA 1
ATOM 740 C C . ALA A 1 95 ? 9.387 -6.388 11.208 1.00 94.19 95 ALA A C 1
ATOM 742 O O . ALA A 1 95 ? 9.008 -6.411 10.035 1.00 94.19 95 ALA A O 1
ATOM 743 N N . ARG A 1 96 ? 8.735 -6.981 12.211 1.00 94.12 96 ARG A N 1
ATOM 744 C CA . ARG A 1 96 ? 7.432 -7.641 12.112 1.00 94.12 96 ARG A CA 1
ATOM 745 C C . ARG A 1 96 ? 6.626 -7.362 13.398 1.00 94.12 96 ARG A C 1
ATOM 747 O O . ARG A 1 96 ? 7.119 -7.707 14.473 1.00 94.12 96 ARG A O 1
ATOM 754 N N . PRO A 1 97 ? 5.423 -6.764 13.326 1.00 96.12 97 PRO A N 1
ATOM 755 C CA . PRO A 1 97 ? 4.803 -6.210 12.121 1.00 96.12 97 PRO A CA 1
ATOM 756 C C . PRO A 1 97 ? 5.637 -5.070 11.525 1.00 96.12 97 PRO A C 1
ATOM 758 O O . PRO A 1 97 ? 6.457 -4.448 12.203 1.00 96.12 97 PRO A O 1
ATOM 761 N N . ALA A 1 98 ? 5.425 -4.791 10.243 1.00 96.69 98 ALA A N 1
ATOM 762 C CA . ALA A 1 98 ? 6.196 -3.797 9.503 1.00 96.69 98 ALA A CA 1
ATOM 763 C C . ALA A 1 98 ? 5.949 -2.345 9.960 1.00 96.69 98 ALA A C 1
ATOM 765 O O . ALA A 1 98 ? 6.715 -1.428 9.653 1.00 96.69 98 ALA A O 1
ATOM 766 N N . ASN A 1 99 ? 4.849 -2.121 10.672 1.00 97.44 99 ASN A N 1
ATOM 767 C CA . ASN A 1 99 ? 4.472 -0.869 11.306 1.00 97.44 99 ASN A CA 1
ATOM 768 C C . ASN A 1 99 ? 3.453 -1.182 12.424 1.00 97.44 99 ASN A C 1
ATOM 770 O O . ASN A 1 99 ? 2.849 -2.255 12.407 1.00 97.44 99 ASN A O 1
ATOM 774 N N . ARG A 1 100 ? 3.266 -0.285 13.402 1.00 97.12 100 ARG A N 1
ATOM 775 C CA . ARG A 1 100 ? 2.374 -0.516 14.552 1.00 97.12 100 ARG A CA 1
ATOM 776 C C . ARG A 1 100 ? 0.932 -0.794 14.123 1.00 97.12 100 ARG A C 1
ATOM 778 O O . ARG A 1 100 ? 0.279 -1.633 14.736 1.00 97.12 100 ARG A O 1
ATOM 785 N N . GLU A 1 101 ? 0.449 -0.097 13.101 1.00 97.69 101 GLU A N 1
ATOM 786 C CA . GLU A 1 101 ? -0.913 -0.234 12.586 1.00 97.69 101 GLU A CA 1
ATOM 787 C C . GLU A 1 101 ? -1.053 -1.341 11.521 1.00 97.69 101 GLU A C 1
ATOM 789 O O . GLU A 1 101 ? -2.166 -1.647 11.099 1.00 97.69 101 GLU A O 1
ATOM 794 N N . ALA A 1 102 ? 0.051 -1.951 11.071 1.00 98.00 102 ALA A N 1
ATOM 795 C CA . ALA A 1 102 ? 0.041 -2.985 10.035 1.00 98.00 102 ALA A CA 1
ATOM 796 C C . ALA A 1 102 ? -0.368 -4.363 10.583 1.00 98.00 102 ALA A C 1
ATOM 798 O O . ALA A 1 102 ? -0.235 -4.638 11.777 1.00 98.00 102 ALA A O 1
ATOM 799 N N . ALA A 1 103 ? -0.817 -5.264 9.701 1.00 98.19 103 ALA A N 1
ATOM 800 C CA . ALA A 1 103 ? -1.158 -6.622 10.113 1.00 98.19 103 ALA A CA 1
ATOM 801 C C . ALA A 1 103 ? 0.076 -7.375 10.676 1.00 98.19 103 ALA A C 1
ATOM 803 O O . ALA A 1 103 ? 1.206 -7.117 10.235 1.00 98.19 103 ALA A O 1
ATOM 804 N N . PRO A 1 104 ? -0.101 -8.327 11.618 1.00 97.25 104 PRO A N 1
ATOM 805 C CA . PRO A 1 104 ? 1.000 -8.993 12.337 1.00 97.25 104 PRO A CA 1
ATOM 806 C C . PRO A 1 104 ? 1.993 -9.790 11.474 1.00 97.25 104 PRO A C 1
ATOM 808 O O . PRO A 1 104 ? 3.086 -10.136 11.929 1.00 97.25 104 PRO A O 1
ATOM 811 N N . ASP A 1 105 ? 1.593 -10.141 10.258 1.00 95.38 105 ASP A N 1
ATOM 812 C CA . ASP A 1 105 ? 2.329 -10.939 9.276 1.00 95.38 105 ASP A CA 1
ATOM 813 C C . ASP A 1 105 ? 2.964 -10.091 8.159 1.00 95.38 105 ASP A C 1
ATOM 815 O O . ASP A 1 105 ? 3.481 -10.624 7.174 1.00 95.38 105 ASP A O 1
ATOM 819 N N . THR A 1 106 ? 2.958 -8.768 8.322 1.00 96.62 106 THR A N 1
ATOM 820 C CA . THR A 1 106 ? 3.750 -7.856 7.495 1.00 96.62 106 THR A CA 1
ATOM 821 C C . THR A 1 106 ? 5.208 -7.841 7.928 1.00 96.62 106 THR A C 1
ATOM 823 O O . THR A 1 106 ? 5.521 -7.947 9.115 1.00 96.62 106 THR A O 1
ATOM 826 N N . GLU A 1 107 ? 6.109 -7.643 6.971 1.00 95.44 107 GLU A N 1
ATOM 827 C CA . GLU A 1 107 ? 7.545 -7.533 7.236 1.00 95.44 107 GLU A CA 1
ATOM 828 C C . GLU A 1 107 ? 8.140 -6.329 6.514 1.00 95.44 107 GLU A C 1
ATOM 830 O O . GLU A 1 107 ? 7.703 -5.965 5.420 1.00 95.44 107 GLU A O 1
ATOM 835 N N . THR A 1 108 ? 9.158 -5.702 7.097 1.00 95.25 108 THR A N 1
ATOM 836 C CA . THR A 1 108 ? 9.909 -4.660 6.395 1.00 95.25 108 THR A CA 1
ATOM 837 C C . THR A 1 108 ? 11.344 -4.546 6.875 1.00 95.25 108 THR A C 1
ATOM 839 O O . THR A 1 108 ? 11.659 -4.839 8.026 1.00 95.25 108 THR A O 1
ATOM 842 N N . ASP A 1 109 ? 12.209 -4.053 5.997 1.00 92.88 109 ASP A N 1
ATOM 843 C CA . ASP A 1 109 ? 13.506 -3.492 6.357 1.00 92.88 109 ASP A CA 1
ATOM 844 C C . ASP A 1 109 ? 13.716 -2.145 5.635 1.00 92.88 109 ASP A C 1
ATOM 846 O O . ASP A 1 109 ? 12.752 -1.462 5.277 1.00 92.88 109 ASP A O 1
ATOM 850 N N . SER A 1 110 ? 14.966 -1.714 5.448 1.00 91.25 110 SER A N 1
ATOM 851 C CA . SER A 1 110 ? 15.282 -0.457 4.759 1.00 91.25 110 SER A CA 1
ATOM 852 C C . SER A 1 110 ? 14.889 -0.432 3.278 1.00 91.25 110 SER A C 1
ATOM 854 O O . SER A 1 110 ? 14.767 0.652 2.718 1.00 91.25 110 SER A O 1
ATOM 856 N N . GLU A 1 111 ? 14.698 -1.588 2.644 1.00 88.88 111 GLU A N 1
ATOM 857 C CA . GLU A 1 111 ? 14.477 -1.707 1.200 1.00 88.88 111 GLU A CA 1
ATOM 858 C C . GLU A 1 111 ? 13.228 -2.516 0.828 1.00 88.88 111 GLU A C 1
ATOM 860 O O . GLU A 1 111 ? 12.630 -2.274 -0.222 1.00 88.88 111 GLU A O 1
ATOM 865 N N . ARG A 1 112 ? 12.829 -3.462 1.682 1.00 91.25 112 ARG A N 1
ATOM 866 C CA . ARG A 1 112 ? 11.799 -4.469 1.413 1.00 91.25 112 ARG A CA 1
ATOM 867 C C . ARG A 1 112 ? 10.530 -4.250 2.210 1.00 91.25 112 ARG A C 1
ATOM 869 O O . ARG A 1 112 ? 10.555 -3.795 3.357 1.00 91.25 112 ARG A O 1
ATOM 876 N N . TRP A 1 113 ? 9.421 -4.644 1.597 1.00 94.69 113 TRP A N 1
ATOM 877 C CA . TRP A 1 113 ? 8.108 -4.721 2.220 1.00 94.69 113 TRP A CA 1
ATOM 878 C C . TRP A 1 113 ? 7.416 -6.036 1.851 1.00 94.69 113 TRP A C 1
ATOM 880 O O . TRP A 1 113 ? 7.190 -6.316 0.671 1.00 94.69 113 TRP A O 1
ATOM 890 N N . ALA A 1 114 ? 7.018 -6.815 2.851 1.00 95.00 114 ALA A N 1
ATOM 891 C CA . ALA A 1 114 ? 6.121 -7.948 2.687 1.00 95.00 114 ALA A CA 1
ATOM 892 C C . ALA A 1 114 ? 4.725 -7.549 3.197 1.00 95.00 114 ALA A C 1
ATOM 894 O O . ALA A 1 114 ? 4.576 -7.245 4.383 1.00 95.00 114 ALA A O 1
ATOM 895 N N . PRO A 1 115 ? 3.695 -7.531 2.333 1.00 96.38 115 PRO A N 1
ATOM 896 C CA . PRO A 1 115 ? 2.325 -7.291 2.746 1.00 96.38 115 PRO A CA 1
ATOM 897 C C . PRO A 1 115 ? 1.749 -8.544 3.443 1.00 96.38 115 PRO A C 1
ATOM 899 O O . PRO A 1 115 ? 2.349 -9.629 3.361 1.00 96.38 115 PRO A O 1
ATOM 902 N N . PRO A 1 116 ? 0.577 -8.416 4.092 1.00 96.38 116 PRO A N 1
ATOM 903 C CA . PRO A 1 116 ? -0.111 -9.543 4.725 1.00 96.38 116 PRO A CA 1
ATOM 904 C C . PRO A 1 116 ? -0.353 -10.679 3.727 1.00 96.38 116 PRO A C 1
ATOM 906 O O . PRO A 1 116 ? -0.581 -10.418 2.540 1.00 96.38 116 PRO A O 1
ATOM 909 N N . PHE A 1 117 ? -0.318 -11.933 4.178 1.00 94.19 117 PHE A N 1
ATOM 910 C CA . PHE A 1 117 ? -0.403 -13.104 3.301 1.00 94.19 117 PHE A CA 1
ATOM 911 C C . PHE A 1 117 ? -1.647 -13.080 2.408 1.00 94.19 117 PHE A C 1
ATOM 913 O O . PHE A 1 117 ? -1.530 -13.315 1.203 1.00 94.19 117 PHE A O 1
ATOM 920 N N . GLN A 1 118 ? -2.810 -12.723 2.957 1.00 95.12 118 GLN A N 1
ATOM 921 C CA . GLN A 1 118 ? -4.081 -12.751 2.230 1.00 95.12 118 GLN A CA 1
ATOM 922 C C . GLN A 1 118 ? -4.157 -11.779 1.043 1.00 95.12 118 GLN A C 1
ATOM 924 O O . GLN A 1 118 ? -4.869 -12.061 0.084 1.00 95.12 118 GLN A O 1
ATOM 929 N N . VAL A 1 119 ? -3.395 -10.677 1.049 1.00 96.12 119 VAL A N 1
ATOM 930 C CA . VAL A 1 119 ? -3.408 -9.689 -0.051 1.00 96.12 119 VAL A CA 1
ATOM 931 C C . VAL A 1 119 ? -2.231 -9.830 -1.005 1.00 96.12 119 VAL A C 1
ATOM 933 O O . VAL A 1 119 ? -2.164 -9.108 -2.000 1.00 96.12 119 VAL A O 1
ATOM 936 N N . ARG A 1 120 ? -1.294 -10.757 -0.755 1.00 94.19 120 ARG A N 1
ATOM 937 C CA . ARG A 1 120 ? -0.148 -10.968 -1.654 1.00 94.19 120 ARG A CA 1
ATOM 938 C C . ARG A 1 120 ? -0.644 -11.210 -3.079 1.00 94.19 120 ARG A C 1
ATOM 940 O O . ARG A 1 120 ? -0.194 -10.526 -3.991 1.00 94.19 120 ARG A O 1
ATOM 947 N N . GLY A 1 121 ? -1.622 -12.093 -3.277 1.00 93.75 121 GLY A N 1
ATOM 948 C CA . GLY A 1 121 ? -2.176 -12.374 -4.606 1.00 93.75 121 GLY A CA 1
ATOM 949 C C . GLY A 1 121 ? -2.761 -11.146 -5.321 1.00 93.75 121 GLY A C 1
ATOM 950 O O . GLY A 1 121 ? -2.541 -10.984 -6.521 1.00 93.75 121 GLY A O 1
ATOM 951 N N . ASP A 1 122 ? -3.463 -10.267 -4.596 1.00 94.88 122 ASP A N 1
ATOM 952 C CA . ASP A 1 122 ? -3.997 -9.011 -5.145 1.00 94.88 122 ASP A CA 1
ATOM 953 C C . ASP A 1 122 ? -2.872 -8.074 -5.578 1.00 94.88 122 ASP A C 1
ATOM 955 O O . ASP A 1 122 ? -2.863 -7.598 -6.713 1.00 94.88 122 ASP A O 1
ATOM 959 N N . VAL A 1 123 ? -1.877 -7.883 -4.708 1.00 95.88 123 VAL A N 1
ATOM 960 C CA . VAL A 1 123 ? -0.688 -7.080 -5.010 1.00 95.88 123 VAL A CA 1
ATOM 961 C C . VAL A 1 123 ? 0.021 -7.617 -6.254 1.00 95.88 123 VAL A C 1
ATOM 963 O O . VAL A 1 123 ? 0.362 -6.840 -7.143 1.00 95.88 123 VAL A O 1
ATOM 966 N N . ALA A 1 124 ? 0.183 -8.938 -6.367 1.00 92.12 124 ALA A N 1
ATOM 967 C CA . ALA A 1 124 ? 0.789 -9.574 -7.535 1.00 92.12 124 ALA A CA 1
ATOM 968 C C . ALA A 1 124 ? 0.058 -9.209 -8.831 1.00 92.12 124 ALA A C 1
ATOM 970 O O . ALA A 1 124 ? 0.667 -8.765 -9.805 1.00 92.12 124 ALA A O 1
ATOM 971 N N . ARG A 1 125 ? -1.266 -9.387 -8.845 1.00 94.31 125 ARG A N 1
ATOM 972 C CA . ARG A 1 125 ? -2.088 -9.108 -10.027 1.00 94.31 125 ARG A CA 1
ATOM 973 C C . ARG A 1 125 ? -2.027 -7.641 -10.418 1.00 94.31 125 ARG A C 1
ATOM 975 O O . ARG A 1 125 ? -1.883 -7.350 -11.601 1.00 94.31 125 ARG A O 1
ATOM 982 N N . SER A 1 126 ? -2.069 -6.735 -9.444 1.00 94.69 126 SER A N 1
ATOM 983 C CA . SER A 1 126 ? -1.906 -5.302 -9.685 1.00 94.69 126 SER A CA 1
ATOM 984 C C . SER A 1 126 ? -0.550 -4.978 -10.310 1.00 94.69 126 SER A C 1
ATOM 986 O O . SER A 1 126 ? -0.496 -4.265 -11.309 1.00 94.69 126 SER A O 1
ATOM 988 N N . LEU A 1 127 ? 0.546 -5.536 -9.789 1.00 93.06 127 LEU A N 1
ATOM 989 C CA . LEU A 1 127 ? 1.883 -5.322 -10.353 1.00 93.06 127 LEU A CA 1
ATOM 990 C C . LEU A 1 127 ? 2.007 -5.867 -11.780 1.00 93.06 127 LEU A C 1
ATOM 992 O O . LEU A 1 127 ? 2.519 -5.172 -12.656 1.00 93.06 127 LEU A O 1
ATOM 996 N N . MET A 1 128 ? 1.498 -7.077 -12.027 1.00 91.69 128 MET A N 1
ATOM 997 C CA . MET A 1 128 ? 1.484 -7.688 -13.357 1.00 91.69 128 MET A CA 1
ATOM 998 C C . MET A 1 128 ? 0.655 -6.861 -14.343 1.00 91.69 128 MET A C 1
ATOM 1000 O O . MET A 1 128 ? 1.108 -6.577 -15.450 1.00 91.69 128 MET A O 1
ATOM 1004 N N . TYR A 1 129 ? -0.531 -6.408 -13.928 1.00 93.25 129 TYR A N 1
ATOM 1005 C CA . TYR A 1 129 ? -1.369 -5.518 -14.725 1.00 93.25 1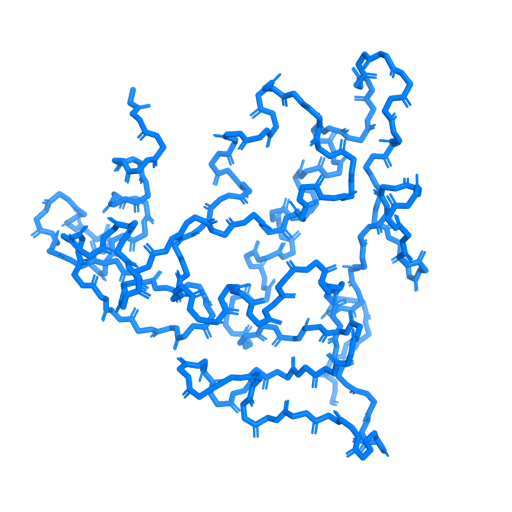29 TYR A CA 1
ATOM 1006 C C . TYR A 1 129 ? -0.630 -4.225 -15.084 1.00 93.25 129 TYR A C 1
ATOM 1008 O O . TYR A 1 129 ? -0.678 -3.799 -16.238 1.00 93.25 129 TYR A O 1
ATOM 1016 N N . MET A 1 130 ? 0.084 -3.618 -14.131 1.00 91.12 130 MET A N 1
ATOM 1017 C CA . MET A 1 130 ? 0.838 -2.390 -14.380 1.00 91.12 130 MET A CA 1
ATOM 1018 C C . MET A 1 130 ? 2.001 -2.610 -15.349 1.00 91.12 130 MET A C 1
ATOM 1020 O O . MET A 1 130 ? 2.187 -1.798 -16.255 1.00 91.12 130 MET A O 1
ATOM 1024 N N . ALA A 1 131 ? 2.739 -3.711 -15.210 1.00 89.44 131 ALA A N 1
ATOM 1025 C CA . ALA A 1 131 ? 3.815 -4.068 -16.131 1.00 89.44 131 ALA A CA 1
ATOM 1026 C C . ALA A 1 131 ? 3.290 -4.334 -17.553 1.00 89.44 131 ALA A C 1
ATOM 1028 O O . ALA A 1 131 ? 3.840 -3.822 -18.520 1.00 89.44 131 ALA A O 1
ATOM 1029 N N . VAL A 1 132 ? 2.180 -5.060 -17.709 1.00 89.38 132 VAL A N 1
ATOM 1030 C CA . VAL A 1 132 ? 1.606 -5.342 -19.038 1.00 89.38 132 VAL A CA 1
ATOM 1031 C C . VAL A 1 132 ? 0.998 -4.086 -19.669 1.00 89.38 132 VAL A C 1
ATOM 1033 O O . VAL A 1 132 ? 1.236 -3.801 -20.840 1.00 89.38 132 VAL A O 1
ATOM 1036 N N . SER A 1 133 ? 0.232 -3.314 -18.898 1.00 88.94 133 SER A N 1
ATOM 1037 C CA . SER A 1 133 ? -0.537 -2.176 -19.424 1.00 88.94 133 SER A CA 1
ATOM 1038 C C . SER A 1 133 ? 0.314 -0.927 -19.640 1.00 88.94 133 SER A C 1
ATOM 1040 O O . SER A 1 133 ? 0.006 -0.105 -20.502 1.00 88.94 133 SER A O 1
ATOM 1042 N N . TYR A 1 134 ? 1.376 -0.764 -18.847 1.00 86.75 134 TYR A N 1
ATOM 1043 C CA . TYR A 1 134 ? 2.206 0.442 -18.832 1.00 86.75 134 TYR A CA 1
ATOM 1044 C C . TYR A 1 134 ? 3.705 0.168 -18.954 1.00 86.75 134 TYR A C 1
ATOM 1046 O O . TYR A 1 134 ? 4.485 1.122 -18.889 1.00 86.75 134 TYR A O 1
ATOM 1054 N N . GLY A 1 135 ? 4.115 -1.089 -19.142 1.00 78.56 135 GLY A N 1
ATOM 1055 C CA . GLY A 1 135 ? 5.494 -1.449 -19.453 1.00 78.56 135 GLY A CA 1
ATOM 1056 C C . GLY A 1 135 ? 5.917 -0.797 -20.754 1.00 78.56 135 GLY A C 1
ATOM 1057 O O . GLY A 1 135 ? 6.800 0.059 -20.776 1.00 78.56 135 GLY A O 1
ATOM 1058 N N . SER A 1 136 ? 5.269 -1.144 -21.863 1.00 72.75 136 SER A N 1
ATOM 1059 C CA . SER A 1 136 ? 5.575 -0.563 -23.173 1.00 72.75 136 SER A CA 1
ATOM 1060 C C . SER A 1 136 ? 4.752 0.696 -23.462 1.00 72.75 136 SER A C 1
ATOM 1062 O O . SER A 1 136 ? 3.571 0.762 -23.138 1.00 72.75 136 SER A O 1
ATOM 1064 N N . GLY A 1 137 ? 5.343 1.678 -24.150 1.00 62.00 137 GLY A N 1
ATOM 1065 C CA . GLY A 1 137 ? 4.579 2.771 -24.767 1.00 62.00 137 GLY A CA 1
ATOM 1066 C C . GLY A 1 137 ? 4.327 4.007 -23.899 1.00 62.00 137 GLY A C 1
ATOM 1067 O O . GLY A 1 137 ? 3.550 4.878 -24.300 1.00 62.00 137 GLY A O 1
ATOM 1068 N N . GLN A 1 138 ? 4.999 4.157 -22.751 1.00 62.62 138 GLN A N 1
ATOM 1069 C CA . GLN A 1 138 ? 5.024 5.456 -22.075 1.00 62.62 138 GLN A CA 1
ATOM 1070 C C . GLN A 1 138 ? 5.778 6.484 -22.938 1.00 62.62 138 GLN A C 1
ATOM 1072 O O . GLN A 1 138 ? 6.958 6.317 -23.243 1.00 62.62 138 GLN A O 1
ATOM 1077 N N . LYS A 1 139 ? 5.090 7.560 -23.346 1.00 56.53 139 LYS A N 1
ATOM 1078 C CA . LYS A 1 139 ? 5.703 8.679 -24.084 1.00 56.53 139 LYS A CA 1
ATOM 1079 C C . LYS A 1 139 ? 6.785 9.361 -23.224 1.00 56.53 139 LYS A C 1
ATOM 1081 O O . LYS A 1 139 ? 6.642 9.441 -22.005 1.00 56.53 139 LYS A O 1
ATOM 1086 N N . ASP A 1 140 ? 7.821 9.895 -23.873 1.00 57.00 140 ASP A N 1
ATOM 1087 C CA . ASP A 1 140 ? 8.888 10.737 -23.291 1.00 57.00 140 ASP A CA 1
ATOM 1088 C C . ASP A 1 140 ? 9.948 10.013 -22.429 1.00 57.00 140 ASP A C 1
ATOM 1090 O O . ASP A 1 140 ? 10.307 10.481 -21.344 1.00 57.00 140 ASP A O 1
ATOM 1094 N N . ALA A 1 141 ? 10.482 8.881 -22.910 1.00 54.62 141 ALA A N 1
ATOM 1095 C CA . ALA A 1 141 ? 11.623 8.181 -22.294 1.00 54.62 141 ALA A CA 1
ATOM 1096 C C . ALA A 1 141 ? 11.421 7.837 -20.800 1.00 54.62 141 ALA A C 1
ATOM 1098 O O . ALA A 1 141 ? 12.367 7.802 -20.007 1.00 54.62 141 ALA A O 1
ATOM 1099 N N . ALA A 1 142 ? 10.171 7.627 -20.375 1.00 58.34 142 ALA A N 1
ATOM 1100 C CA . ALA A 1 142 ? 9.911 7.015 -19.083 1.00 58.34 142 ALA A CA 1
ATOM 1101 C C . ALA A 1 142 ? 10.451 5.575 -19.100 1.00 58.34 142 ALA A C 1
ATOM 1103 O O . ALA A 1 142 ? 10.317 4.903 -20.126 1.00 58.34 142 ALA A O 1
ATOM 1104 N N . PRO A 1 143 ? 11.086 5.118 -18.007 1.00 62.75 143 PRO A N 1
ATOM 1105 C CA . PRO A 1 143 ? 11.568 3.750 -17.936 1.00 62.75 143 PRO A CA 1
ATOM 1106 C C . PRO A 1 143 ? 10.423 2.754 -18.159 1.00 62.75 143 PRO A C 1
ATOM 1108 O O . PRO A 1 143 ? 9.288 3.006 -17.746 1.00 62.75 143 PRO A O 1
ATOM 1111 N N . HIS A 1 144 ? 10.743 1.638 -18.815 1.00 71.56 144 HIS A N 1
ATOM 1112 C CA . HIS A 1 144 ? 9.829 0.512 -18.980 1.00 71.56 144 HIS A CA 1
ATOM 1113 C C . HIS A 1 144 ? 9.430 -0.004 -17.596 1.00 71.56 144 HIS A C 1
ATOM 1115 O O . HIS A 1 144 ? 10.298 -0.264 -16.765 1.00 71.56 144 HIS A O 1
ATOM 1121 N N . LEU A 1 145 ? 8.128 -0.126 -17.335 1.00 82.06 145 LEU A N 1
ATOM 1122 C CA . LEU A 1 145 ? 7.675 -0.771 -16.106 1.00 82.06 145 LEU A CA 1
ATOM 1123 C C . LEU A 1 145 ? 7.921 -2.270 -16.222 1.00 82.06 145 LEU A C 1
ATOM 1125 O O . LEU A 1 145 ? 7.265 -2.941 -17.014 1.00 82.06 145 LEU A O 1
ATOM 1129 N N . GLU A 1 146 ? 8.852 -2.780 -15.427 1.00 84.56 146 GLU A N 1
ATOM 1130 C CA . GLU A 1 146 ? 9.275 -4.176 -15.495 1.00 84.56 146 GLU A CA 1
ATOM 1131 C C . GLU A 1 146 ? 9.207 -4.840 -14.125 1.00 84.56 146 GLU A C 1
ATOM 1133 O O . GLU A 1 146 ? 9.519 -4.229 -13.098 1.00 84.56 146 GLU A O 1
ATOM 1138 N N . LEU A 1 147 ? 8.815 -6.108 -14.108 1.00 85.19 147 LEU A N 1
ATOM 1139 C CA . LEU A 1 147 ? 8.999 -6.950 -12.935 1.00 85.19 147 LEU A CA 1
ATOM 1140 C C . LEU A 1 147 ? 10.424 -7.497 -12.958 1.00 85.19 147 LEU A C 1
ATOM 1142 O O . LEU A 1 147 ? 10.840 -8.070 -13.958 1.00 85.19 147 LEU A O 1
ATOM 1146 N N . SER A 1 148 ? 11.171 -7.324 -11.870 1.00 82.94 148 SER A N 1
ATOM 1147 C CA . SER A 1 148 ? 12.578 -7.731 -11.820 1.00 82.94 148 SER A CA 1
ATOM 1148 C C . SER A 1 148 ? 12.988 -8.225 -10.442 1.00 82.94 148 SER A C 1
ATOM 1150 O O . SER A 1 148 ? 12.656 -7.606 -9.435 1.00 82.94 148 SER A O 1
ATOM 1152 N N . ASP A 1 149 ? 13.808 -9.272 -10.390 1.00 79.12 149 ASP A N 1
ATOM 1153 C CA . ASP A 1 149 ? 14.464 -9.721 -9.154 1.00 79.12 149 ASP A CA 1
ATOM 1154 C C . ASP A 1 149 ? 15.554 -8.753 -8.663 1.00 79.12 149 ASP A C 1
ATOM 1156 O O . ASP A 1 149 ? 16.088 -8.910 -7.566 1.00 79.12 149 ASP A O 1
ATOM 1160 N N . SER A 1 150 ? 15.894 -7.746 -9.469 1.00 81.50 150 SER A N 1
ATOM 1161 C CA . SER A 1 150 ? 16.842 -6.677 -9.150 1.00 81.50 150 SER A CA 1
ATOM 1162 C C . SER A 1 150 ? 16.149 -5.315 -9.299 1.00 81.50 150 SER A C 1
ATOM 1164 O O . SER A 1 150 ? 16.392 -4.597 -10.272 1.00 81.50 150 SER A O 1
ATOM 1166 N N . PRO A 1 151 ? 15.245 -4.955 -8.368 1.00 81.44 151 PRO A N 1
ATOM 1167 C CA . PRO A 1 151 ? 14.423 -3.752 -8.467 1.00 81.44 151 PRO A CA 1
ATOM 1168 C C . PRO A 1 151 ? 15.272 -2.479 -8.561 1.00 81.44 151 PRO A C 1
ATOM 1170 O O . PRO A 1 151 ? 16.316 -2.340 -7.927 1.00 81.44 151 PRO A O 1
ATOM 1173 N N . SER A 1 152 ? 14.802 -1.514 -9.350 1.00 81.12 152 SER A N 1
ATOM 1174 C CA . SER A 1 152 ? 15.534 -0.288 -9.658 1.00 81.12 152 SER A CA 1
ATOM 1175 C C . SER A 1 152 ? 14.577 0.870 -9.876 1.00 81.12 152 SER A C 1
ATOM 1177 O O . SER A 1 152 ? 13.815 0.894 -10.841 1.00 81.12 152 SER A O 1
ATOM 1179 N N . ILE A 1 153 ? 14.675 1.896 -9.029 1.00 80.75 153 ILE A N 1
ATOM 1180 C CA . ILE A 1 153 ? 13.907 3.139 -9.195 1.00 80.75 153 ILE A CA 1
ATOM 1181 C C . ILE A 1 153 ? 14.239 3.798 -10.542 1.00 80.75 153 ILE A C 1
ATOM 1183 O O . ILE A 1 153 ? 13.340 4.247 -11.249 1.00 80.75 153 ILE A O 1
ATOM 1187 N N . ARG A 1 154 ? 15.525 3.822 -10.927 1.00 79.00 154 ARG A N 1
ATOM 1188 C CA . ARG A 1 154 ? 15.977 4.406 -12.205 1.00 79.00 154 ARG A CA 1
ATOM 1189 C C . ARG A 1 154 ? 15.484 3.613 -13.411 1.00 79.00 154 ARG A C 1
ATOM 1191 O O . ARG A 1 154 ? 15.135 4.218 -14.418 1.00 79.00 154 ARG A O 1
ATOM 1198 N N . GLY A 1 155 ? 15.472 2.287 -13.292 1.00 72.44 155 GLY A N 1
ATOM 1199 C CA . GLY A 1 155 ? 14.999 1.378 -14.333 1.00 72.44 155 GLY A CA 1
ATOM 1200 C C . GLY A 1 155 ? 13.481 1.268 -14.408 1.00 72.44 155 GLY A C 1
ATOM 1201 O O . GLY A 1 155 ? 12.987 0.750 -15.393 1.00 72.44 155 GLY A O 1
ATOM 1202 N N . GLY A 1 156 ? 12.741 1.773 -13.411 1.00 72.19 156 GLY A N 1
ATOM 1203 C CA . GLY A 1 156 ? 11.301 1.535 -13.303 1.00 72.19 156 GLY A CA 1
ATOM 1204 C C . GLY A 1 156 ? 10.980 0.072 -13.008 1.00 72.19 156 GLY A C 1
ATOM 1205 O O . GLY A 1 156 ? 9.948 -0.419 -13.433 1.00 72.19 156 GLY A O 1
ATOM 1206 N N . TRP A 1 157 ? 11.866 -0.640 -12.313 1.00 81.44 157 TRP A N 1
ATOM 1207 C CA . TRP A 1 157 ? 11.741 -2.075 -12.085 1.00 81.44 157 TRP A CA 1
ATOM 1208 C C . TRP A 1 157 ? 11.281 -2.361 -10.663 1.00 81.44 157 TRP A C 1
ATOM 1210 O O . TRP A 1 157 ? 11.958 -1.965 -9.712 1.00 81.44 157 TRP A O 1
ATOM 1220 N N . VAL A 1 158 ? 10.157 -3.053 -10.507 1.00 75.25 158 VAL A N 1
ATOM 1221 C CA . VAL A 1 158 ? 9.599 -3.418 -9.198 1.00 75.25 158 VAL A CA 1
ATOM 1222 C C . VAL A 1 158 ? 9.783 -4.913 -8.962 1.00 75.25 158 VAL A C 1
ATOM 1224 O O . VAL A 1 158 ? 9.604 -5.724 -9.867 1.00 75.25 158 VAL A O 1
ATOM 1227 N N . SER A 1 159 ? 10.138 -5.283 -7.730 1.00 78.25 159 SER A N 1
ATOM 1228 C CA . SER A 1 159 ? 10.307 -6.691 -7.374 1.00 78.25 159 SER A CA 1
ATOM 1229 C C . SER A 1 159 ? 8.979 -7.430 -7.293 1.00 78.25 159 SER A C 1
ATOM 1231 O O . SER A 1 159 ? 7.994 -6.915 -6.759 1.00 78.25 159 SER A O 1
ATOM 1233 N N . PHE A 1 160 ? 8.996 -8.662 -7.799 1.00 66.94 160 PHE A N 1
ATOM 1234 C CA . PHE A 1 160 ? 7.906 -9.636 -7.740 1.00 66.94 160 PHE A CA 1
ATOM 1235 C C . PHE A 1 160 ? 8.295 -10.872 -6.902 1.00 66.94 160 PHE A C 1
ATOM 1237 O O . PHE A 1 160 ? 7.660 -11.923 -6.970 1.00 66.94 160 PHE A O 1
ATOM 1244 N N . GLN A 1 161 ? 9.347 -10.764 -6.083 1.00 64.31 161 GLN A N 1
ATOM 1245 C CA . GLN A 1 161 ? 9.944 -11.904 -5.375 1.00 64.31 161 GLN A CA 1
ATOM 1246 C C . GLN A 1 161 ? 9.003 -12.612 -4.392 1.00 64.31 161 GLN A C 1
ATOM 1248 O O . GLN A 1 161 ? 9.211 -13.789 -4.106 1.00 64.31 161 GLN A O 1
ATOM 1253 N N . LEU A 1 162 ? 7.942 -11.948 -3.916 1.00 60.56 162 LEU A N 1
ATOM 1254 C CA . LEU A 1 162 ? 6.922 -12.567 -3.057 1.00 60.56 162 LEU A CA 1
ATOM 1255 C C . LEU A 1 162 ? 6.170 -13.737 -3.717 1.00 60.56 162 LEU A C 1
ATOM 1257 O O . LEU A 1 162 ? 5.480 -14.471 -3.013 1.00 60.56 162 LEU A O 1
ATOM 1261 N N . PHE A 1 163 ? 6.275 -13.895 -5.039 1.00 59.28 163 PHE A N 1
ATOM 1262 C CA . PHE A 1 163 ? 5.428 -14.798 -5.823 1.00 59.28 163 PHE A CA 1
ATOM 1263 C C . PHE A 1 163 ? 6.187 -15.924 -6.528 1.00 59.28 163 PHE A C 1
ATOM 1265 O O . PHE A 1 163 ? 5.568 -16.918 -6.895 1.00 59.28 163 PHE A O 1
ATOM 1272 N N . TYR A 1 164 ? 7.507 -15.788 -6.702 1.00 45.69 164 TYR A N 1
ATOM 1273 C CA . TYR A 1 164 ? 8.351 -16.804 -7.346 1.00 45.69 164 TYR A CA 1
ATOM 1274 C C . TYR A 1 164 ? 9.078 -17.709 -6.347 1.00 45.69 164 TYR A C 1
ATOM 1276 O O . TYR A 1 164 ? 9.190 -18.910 -6.579 1.00 45.69 164 TYR A O 1
ATOM 1284 N N . ASN A 1 165 ? 9.530 -17.172 -5.211 1.00 48.38 165 ASN A N 1
ATOM 1285 C CA . ASN A 1 165 ? 10.282 -17.944 -4.219 1.00 48.38 165 ASN A CA 1
ATOM 1286 C C . ASN A 1 165 ? 9.350 -18.588 -3.197 1.00 48.38 165 ASN A C 1
ATOM 1288 O O . ASN A 1 165 ? 9.435 -18.251 -2.022 1.00 48.38 165 ASN A O 1
ATOM 1292 N N . GLY A 1 166 ? 8.459 -19.464 -3.682 1.00 40.25 166 GLY A N 1
ATOM 1293 C CA . GLY A 1 166 ? 7.501 -20.261 -2.911 1.00 40.25 166 GLY A CA 1
ATOM 1294 C C . GLY A 1 166 ? 7.783 -20.266 -1.413 1.00 40.25 166 GLY A C 1
ATOM 1295 O O . GLY A 1 166 ? 8.789 -20.816 -0.968 1.00 40.25 166 GLY A O 1
ATOM 1296 N N . MET A 1 167 ? 6.901 -19.600 -0.667 1.00 41.88 167 MET A N 1
ATOM 1297 C CA . MET A 1 167 ? 6.867 -19.642 0.788 1.00 41.88 167 MET A CA 1
ATOM 1298 C C . MET A 1 167 ? 6.606 -21.088 1.221 1.00 41.88 167 MET A C 1
ATOM 1300 O O . MET A 1 167 ? 5.454 -21.487 1.378 1.00 41.88 167 MET A O 1
ATOM 1304 N N . ASN A 1 168 ? 7.683 -21.864 1.326 1.00 34.50 168 ASN A N 1
ATOM 1305 C CA . ASN A 1 168 ? 7.758 -23.093 2.103 1.00 34.50 168 ASN A CA 1
ATOM 1306 C C . ASN A 1 168 ? 8.094 -22.738 3.549 1.00 34.50 168 ASN A C 1
ATOM 1308 O O . ASN A 1 168 ? 8.996 -21.889 3.744 1.00 34.50 168 ASN A O 1
#

Radius of gyration: 15.76 Å; chains: 1; bounding box: 43×36×39 Å

Organism: Aegilops tauschii subsp. strangulata (NCBI:txid200361)

InterPro domains:
  IPR007346 Endonuclease I [PF04231] (7-136)
  IPR007346 Endonuclease I [PTHR33607] (3-154)
  IPR044925 His-Me finger superfamily [SSF54060] (23-153)

Sequence (168 aa):
MLVWEALKILDAADADHPEASSEVIEIYSQRAVPKLLAGKPDGWNREHLWPRSYGLKRRPSLTDLHNIRPADANVNSSRGNKYYGGCAATSKKCARPANREAAPDTETDSERWAPPFQVRGDVARSLMYMAVSYGSGQKDAAPHLELSDSPSIRGGWVSFQLFYNGMN

pLDDT: mean 88.09, std 13.38, range [34.5, 98.69]

Secondary structure (DSSP, 8-state):
--HHHHHHHHTBSSSSSTTT-SEEE-TTT--EEEGGGBT-TTSEEEEESS-TTTT--STTGGG-GGGEEEEEHHHHHHHTTPEE-PPPTT-TT-BSSSSTTS-TT-EE-SSEEE--HHHHHHHHHHHHHHHHHHSS--SSSPPP-EE-SS-BTTTTEE-BHHHHS---

Foldseek 3Di:
DALLVVQQQPQAPPVVCSVPGQWGQAQFLRDTFGSVCEPPLQRKYWAFLLACLLQVDDPPNVRDNLGTHIHGNVVSVLCHNAFEDDDDPPDPQKDAVSDPSGHRQWIDGPRYTHGDPVCLVSSLSSLVCCQVVQQPDDPDPGARCEADPDADSNNSYGHNHVPPVDPD